Protein AF-A0A1Q3SF07-F1 (afdb_monomer)

Nearest PDB structures (foldseek):
  8q01-assembly1_S  TM=3.812E-01  e=4.546E-01  Staphylococcus phage 812

Structure (mmCIF, N/CA/C/O backbone):
data_AF-A0A1Q3SF07-F1
#
_entry.id   AF-A0A1Q3SF07-F1
#
loop_
_atom_site.group_PDB
_atom_site.id
_atom_site.type_symbol
_atom_site.label_atom_id
_atom_site.label_alt_id
_atom_site.label_comp_id
_atom_site.label_asym_id
_atom_site.label_entity_id
_atom_site.label_seq_id
_atom_site.pdbx_PDB_ins_code
_atom_site.Cartn_x
_atom_site.Cartn_y
_atom_site.Cartn_z
_atom_site.occupancy
_atom_site.B_iso_or_equiv
_atom_site.auth_seq_id
_atom_site.auth_comp_id
_atom_site.auth_asym_id
_atom_site.auth_atom_id
_atom_site.pdbx_PDB_model_num
ATOM 1 N N . MET A 1 1 ? 21.045 -22.825 25.282 1.00 39.47 1 MET A N 1
ATOM 2 C CA . MET A 1 1 ? 20.107 -23.430 24.313 1.00 39.47 1 MET A CA 1
ATOM 3 C C . MET A 1 1 ? 20.003 -22.463 23.147 1.00 39.47 1 MET A C 1
ATOM 5 O O . MET A 1 1 ? 19.499 -21.365 23.341 1.00 39.47 1 MET A O 1
ATOM 9 N N . ALA A 1 2 ? 20.606 -22.786 22.002 1.00 42.69 2 ALA A N 1
ATOM 10 C CA . ALA A 1 2 ? 20.541 -21.923 20.827 1.00 42.69 2 ALA A CA 1
ATOM 11 C C . ALA A 1 2 ? 19.142 -22.060 20.219 1.00 42.69 2 ALA A C 1
ATOM 13 O O . ALA A 1 2 ? 18.759 -23.141 19.781 1.00 42.69 2 ALA A O 1
ATOM 14 N N . ASN A 1 3 ? 18.364 -20.982 20.265 1.00 40.53 3 ASN A N 1
ATOM 15 C CA . ASN A 1 3 ? 17.048 -20.911 19.647 1.00 40.53 3 ASN A CA 1
ATOM 16 C C . ASN A 1 3 ? 17.273 -20.729 18.139 1.00 40.53 3 ASN A C 1
ATOM 18 O O . ASN A 1 3 ? 17.358 -19.610 17.635 1.00 40.53 3 ASN A O 1
ATOM 22 N N . THR A 1 4 ? 17.523 -21.833 17.433 1.00 46.66 4 THR A N 1
ATOM 23 C CA . THR A 1 4 ? 17.712 -21.828 15.983 1.00 46.66 4 THR A CA 1
ATOM 24 C C . THR A 1 4 ? 16.355 -21.550 15.350 1.00 46.66 4 THR A C 1
ATOM 26 O O . THR A 1 4 ? 15.519 -22.445 15.243 1.00 46.66 4 THR A O 1
ATOM 29 N N . ALA A 1 5 ? 16.110 -20.293 14.973 1.00 56.69 5 ALA A N 1
ATOM 30 C CA . ALA A 1 5 ? 14.951 -19.943 14.164 1.00 56.69 5 ALA A CA 1
ATOM 31 C C . ALA A 1 5 ? 14.913 -20.869 12.930 1.00 56.69 5 ALA A C 1
ATOM 33 O O . ALA A 1 5 ? 15.965 -21.096 12.319 1.00 56.69 5 ALA A O 1
ATOM 34 N N . PRO A 1 6 ? 13.754 -21.451 12.574 1.00 56.41 6 PRO A N 1
ATOM 35 C CA . PRO A 1 6 ? 13.677 -22.384 11.461 1.00 56.41 6 PRO A CA 1
ATOM 36 C C . PRO A 1 6 ? 14.135 -21.684 10.179 1.00 56.41 6 PRO A C 1
ATOM 38 O O . PRO A 1 6 ? 13.584 -20.659 9.780 1.00 56.41 6 PRO A O 1
ATOM 41 N N . PHE A 1 7 ? 15.171 -22.232 9.540 1.00 60.62 7 PHE A N 1
ATOM 42 C CA . PHE A 1 7 ? 15.702 -21.716 8.284 1.00 60.62 7 PHE A CA 1
ATOM 43 C C . PHE A 1 7 ? 14.682 -21.979 7.172 1.00 60.62 7 PHE A C 1
ATOM 45 O O . PHE A 1 7 ? 14.607 -23.069 6.604 1.00 60.62 7 PHE A O 1
ATOM 52 N N . ILE A 1 8 ? 13.844 -20.985 6.883 1.00 66.88 8 ILE A N 1
ATOM 53 C CA . ILE A 1 8 ? 12.898 -21.052 5.772 1.00 66.88 8 ILE A CA 1
ATOM 54 C C . ILE A 1 8 ? 13.701 -20.945 4.470 1.00 66.88 8 ILE A C 1
ATOM 56 O O . ILE A 1 8 ? 14.297 -19.908 4.181 1.00 66.88 8 ILE A O 1
ATOM 60 N N . SER A 1 9 ? 13.705 -22.023 3.682 1.00 76.94 9 SER A N 1
ATOM 61 C CA . SER A 1 9 ? 14.319 -22.069 2.349 1.00 76.94 9 SER A CA 1
ATOM 62 C C . SER A 1 9 ? 13.786 -20.953 1.440 1.00 76.94 9 SER A C 1
ATOM 64 O O . SER A 1 9 ? 12.590 -20.655 1.449 1.00 76.94 9 SER A O 1
ATOM 66 N N . ASP A 1 10 ? 14.638 -20.394 0.577 1.00 76.44 10 ASP A N 1
ATOM 67 C CA . ASP A 1 10 ? 14.254 -19.336 -0.370 1.00 76.44 10 ASP A CA 1
ATOM 68 C C . ASP A 1 10 ? 13.096 -19.733 -1.300 1.00 76.44 10 ASP A C 1
ATOM 70 O O . ASP A 1 10 ? 12.271 -18.893 -1.657 1.00 76.44 10 ASP A O 1
ATOM 74 N N . ARG A 1 11 ? 12.948 -21.027 -1.626 1.00 76.25 11 ARG A N 1
ATOM 75 C CA . ARG A 1 11 ? 11.789 -21.532 -2.388 1.00 76.25 11 ARG A CA 1
ATOM 76 C C . ARG A 1 11 ? 10.479 -21.400 -1.614 1.00 76.25 11 ARG A C 1
ATOM 78 O O . ARG A 1 11 ? 9.436 -21.134 -2.205 1.00 76.25 11 ARG A O 1
ATOM 85 N N . VAL A 1 12 ? 10.526 -21.602 -0.299 1.00 78.62 12 VAL A N 1
ATOM 86 C CA . VAL A 1 12 ? 9.362 -21.435 0.579 1.00 78.62 12 VAL A CA 1
ATOM 87 C C . VAL A 1 12 ? 9.037 -19.950 0.714 1.00 78.62 12 VAL A C 1
ATOM 89 O O . VAL A 1 12 ? 7.872 -19.590 0.592 1.00 78.62 12 VAL A O 1
ATOM 92 N N . LYS A 1 13 ? 10.045 -19.076 0.841 1.00 75.25 13 LYS A N 1
ATOM 93 C CA . LYS A 1 13 ? 9.844 -17.616 0.824 1.00 75.25 13 LYS A CA 1
ATOM 94 C C . LYS A 1 13 ? 9.183 -17.143 -0.472 1.00 75.25 13 LYS A C 1
ATOM 96 O O . LYS A 1 13 ? 8.250 -16.351 -0.415 1.00 75.25 13 LYS A O 1
ATOM 101 N N . LEU A 1 14 ? 9.615 -17.658 -1.626 1.00 77.88 14 LEU A N 1
ATOM 102 C CA . LEU A 1 14 ? 9.010 -17.321 -2.916 1.00 77.88 14 LEU A CA 1
ATOM 103 C C . LEU A 1 14 ? 7.534 -17.743 -2.983 1.00 77.88 14 LEU A C 1
ATOM 105 O O . LEU A 1 14 ? 6.682 -16.922 -3.305 1.00 77.88 14 LEU A O 1
ATOM 109 N N . LYS A 1 15 ? 7.215 -18.981 -2.584 1.00 79.88 15 LYS A N 1
ATOM 110 C CA . LYS A 1 15 ? 5.820 -19.449 -2.513 1.00 79.88 15 LYS A CA 1
ATOM 111 C C . LYS A 1 15 ? 4.975 -18.628 -1.538 1.00 79.88 15 LYS A C 1
ATOM 113 O O . LYS A 1 15 ? 3.815 -18.353 -1.823 1.00 79.88 15 LYS A O 1
ATOM 118 N N . LEU A 1 16 ? 5.537 -18.226 -0.398 1.00 78.38 16 LEU A N 1
ATOM 119 C CA . LEU A 1 16 ? 4.839 -17.379 0.572 1.00 78.38 16 LEU A CA 1
ATOM 120 C C . LEU A 1 16 ? 4.502 -16.003 -0.014 1.00 78.38 16 LEU A C 1
ATOM 122 O O . LEU A 1 16 ? 3.397 -15.521 0.216 1.00 78.38 16 LEU A O 1
ATOM 126 N N . ARG A 1 17 ? 5.401 -15.410 -0.811 1.00 79.69 17 ARG A N 1
ATOM 127 C CA . ARG A 1 17 ? 5.144 -14.149 -1.530 1.00 79.69 17 ARG A CA 1
ATOM 128 C C . ARG A 1 17 ? 3.999 -14.298 -2.529 1.00 79.69 17 ARG A C 1
ATOM 130 O O . ARG A 1 17 ? 3.040 -13.538 -2.467 1.00 79.69 17 ARG A O 1
ATOM 137 N N . GLU A 1 18 ? 4.047 -15.325 -3.379 1.00 80.19 18 GLU A N 1
ATOM 138 C CA . GLU A 1 18 ? 2.985 -15.601 -4.360 1.00 80.19 18 GLU A CA 1
ATOM 139 C C . GLU A 1 18 ? 1.622 -15.811 -3.693 1.00 80.19 18 GLU A C 1
ATOM 141 O O . GLU A 1 18 ? 0.599 -15.316 -4.166 1.00 80.19 18 GLU A O 1
ATOM 146 N N . VAL A 1 19 ? 1.593 -16.548 -2.579 1.00 80.31 19 VAL A N 1
ATOM 147 C CA . VAL A 1 19 ? 0.366 -16.775 -1.810 1.00 80.31 19 VAL A CA 1
ATOM 148 C C . VAL A 1 19 ? -0.120 -15.476 -1.169 1.00 80.31 19 VAL A C 1
ATOM 150 O O . VAL A 1 19 ? -1.314 -15.198 -1.237 1.00 80.31 19 VAL A O 1
ATOM 153 N N . ALA A 1 20 ? 0.767 -14.664 -0.588 1.00 75.81 20 ALA A N 1
ATOM 154 C CA . ALA A 1 20 ? 0.404 -13.385 0.020 1.00 75.81 20 ALA A CA 1
ATOM 155 C C . ALA A 1 20 ? -0.206 -12.413 -1.002 1.00 75.81 20 ALA A C 1
ATOM 157 O O . ALA A 1 20 ? -1.240 -11.804 -0.723 1.00 75.81 20 ALA A O 1
ATOM 158 N N . GLU A 1 21 ? 0.368 -12.324 -2.203 1.00 79.62 21 GLU A N 1
ATOM 159 C CA . GLU A 1 21 ? -0.149 -11.472 -3.279 1.00 79.62 21 GLU A CA 1
ATOM 160 C C . GLU A 1 21 ? -1.547 -11.884 -3.762 1.00 79.62 21 GLU A C 1
ATOM 162 O O . GLU A 1 21 ? -2.320 -11.029 -4.190 1.00 79.62 21 GLU A O 1
ATOM 167 N N . ARG A 1 22 ? -1.936 -13.162 -3.643 1.00 80.62 22 ARG A N 1
ATOM 168 C CA . ARG A 1 22 ? -3.307 -13.604 -3.974 1.00 80.62 22 ARG A CA 1
ATOM 169 C C . ARG A 1 22 ? 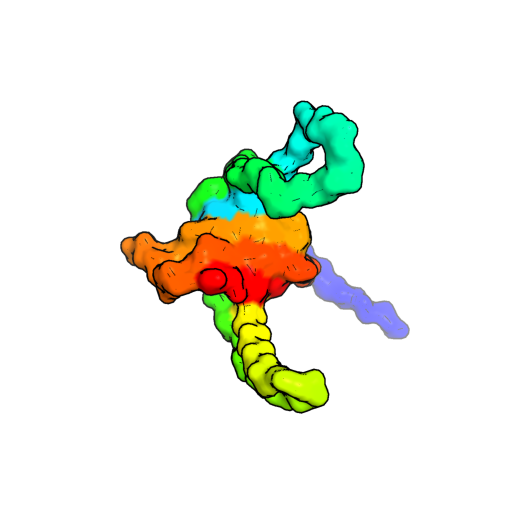-4.374 -13.018 -3.049 1.00 80.62 22 ARG A C 1
ATOM 171 O O . ARG A 1 22 ? -5.538 -12.974 -3.435 1.00 80.62 22 ARG A O 1
ATOM 178 N N . PHE A 1 23 ? -3.997 -12.576 -1.851 1.00 81.62 23 PHE A N 1
ATOM 179 C CA . PHE A 1 23 ? -4.906 -11.922 -0.906 1.00 81.62 23 PHE A CA 1
ATOM 180 C C . PHE A 1 23 ? -4.911 -10.389 -1.036 1.00 81.62 2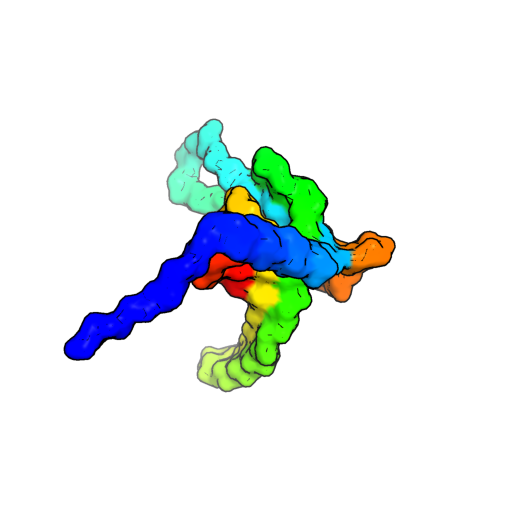3 PHE A C 1
ATOM 182 O O . PHE A 1 23 ? -5.661 -9.728 -0.319 1.00 81.62 23 PHE A O 1
ATOM 189 N N . MET A 1 24 ? -4.095 -9.818 -1.929 1.00 86.19 24 MET A N 1
ATOM 190 C CA . MET A 1 24 ? -4.072 -8.385 -2.233 1.00 86.19 24 MET A CA 1
ATOM 191 C C . MET A 1 24 ? -5.105 -8.082 -3.313 1.00 86.19 24 MET A C 1
ATOM 193 O O . MET A 1 24 ? -4.832 -8.153 -4.510 1.00 86.19 24 MET A O 1
ATOM 197 N N . THR A 1 25 ? -6.330 -7.814 -2.871 1.00 87.06 25 THR A N 1
ATOM 198 C CA . THR A 1 25 ? -7.479 -7.590 -3.754 1.00 87.06 25 THR A CA 1
ATOM 199 C C . THR A 1 25 ? -7.655 -6.134 -4.165 1.00 87.06 25 THR A C 1
ATOM 201 O O . THR A 1 25 ? -8.484 -5.866 -5.021 1.00 87.06 25 THR A O 1
ATOM 204 N N . SER A 1 26 ? -6.917 -5.207 -3.559 1.00 89.56 26 SER A N 1
ATOM 205 C CA . SER A 1 26 ? -7.009 -3.769 -3.812 1.00 89.56 26 SER A CA 1
ATOM 206 C C . SER A 1 26 ? -5.830 -3.284 -4.654 1.00 89.56 26 SER A C 1
ATOM 208 O O . SER A 1 26 ? -4.847 -4.003 -4.841 1.00 89.56 26 SER A O 1
ATOM 210 N N . THR A 1 27 ? -5.903 -2.049 -5.141 1.00 91.50 27 THR A N 1
ATOM 211 C CA . THR A 1 27 ? -4.778 -1.354 -5.783 1.00 91.50 27 THR A CA 1
ATOM 212 C C . THR A 1 27 ? -4.595 0.038 -5.199 1.00 91.50 27 THR A C 1
ATOM 214 O O . THR A 1 27 ? -5.582 0.669 -4.834 1.00 91.50 27 THR A O 1
ATOM 217 N N . CYS A 1 28 ? -3.368 0.547 -5.148 1.00 90.31 28 CYS A N 1
ATOM 218 C CA . CYS A 1 28 ? -3.064 1.914 -4.731 1.00 90.31 28 CYS A CA 1
ATOM 219 C C . CYS A 1 28 ? -1.926 2.523 -5.556 1.00 90.31 28 CYS A C 1
ATOM 221 O O . CYS A 1 28 ? -1.055 1.809 -6.052 1.00 90.31 28 CYS A O 1
ATOM 223 N N . ASP A 1 29 ? -1.901 3.851 -5.627 1.00 91.31 29 ASP A N 1
ATOM 224 C CA . ASP A 1 29 ? -0.806 4.613 -6.216 1.00 91.31 29 ASP A CA 1
ATOM 225 C C . ASP A 1 29 ? 0.151 5.110 -5.125 1.00 91.31 29 ASP A C 1
ATOM 227 O O . ASP A 1 29 ? -0.264 5.806 -4.199 1.00 91.31 29 ASP A O 1
ATOM 231 N N . ILE A 1 30 ? 1.441 4.814 -5.244 1.00 91.50 30 ILE A N 1
ATOM 232 C CA . ILE A 1 30 ? 2.491 5.292 -4.340 1.00 91.50 30 ILE A CA 1
ATOM 233 C C . ILE A 1 30 ? 3.073 6.583 -4.910 1.00 91.50 30 ILE A C 1
ATOM 235 O O . ILE A 1 30 ? 3.642 6.598 -6.006 1.00 91.50 30 ILE A O 1
ATOM 239 N N . LYS A 1 31 ? 2.954 7.678 -4.158 1.00 90.44 31 LYS A N 1
ATOM 240 C CA . LYS A 1 31 ? 3.556 8.967 -4.505 1.00 90.44 31 LYS A CA 1
ATOM 241 C C . LYS A 1 31 ? 4.625 9.356 -3.501 1.00 90.44 31 LYS A C 1
ATOM 243 O O . LYS A 1 31 ? 4.419 9.269 -2.294 1.00 90.44 31 LYS A O 1
ATOM 248 N N . ARG A 1 32 ? 5.739 9.858 -4.023 1.00 88.31 32 ARG A N 1
ATOM 249 C CA . ARG A 1 32 ? 6.863 10.401 -3.263 1.00 88.31 32 ARG A CA 1
ATOM 250 C C . ARG A 1 32 ? 6.952 11.893 -3.521 1.00 88.31 32 ARG A C 1
ATOM 252 O O . ARG A 1 32 ? 6.748 12.348 -4.650 1.00 88.31 32 ARG A O 1
ATOM 259 N N . GLN A 1 33 ? 7.254 12.660 -2.482 1.00 82.31 33 GLN A N 1
ATOM 260 C CA . GLN A 1 33 ? 7.539 14.077 -2.647 1.00 82.31 33 GLN A CA 1
ATOM 261 C C . GLN A 1 33 ? 8.813 14.218 -3.487 1.00 82.31 33 GLN A C 1
ATOM 263 O O . GLN A 1 33 ? 9.875 13.720 -3.104 1.00 82.31 33 GLN A O 1
ATOM 268 N N . ALA A 1 34 ? 8.711 14.876 -4.642 1.00 69.38 34 ALA A N 1
ATOM 269 C CA . ALA A 1 34 ? 9.881 15.203 -5.436 1.00 69.38 34 ALA A CA 1
ATOM 270 C C . ALA A 1 34 ? 10.776 16.140 -4.618 1.00 69.38 34 ALA A C 1
ATOM 272 O O . ALA A 1 34 ? 10.296 17.108 -4.019 1.00 69.38 34 ALA A O 1
ATOM 273 N N . ALA A 1 35 ? 12.080 15.864 -4.591 1.00 61.44 35 ALA A N 1
ATOM 274 C CA . ALA A 1 35 ? 13.038 16.813 -4.051 1.00 61.44 35 ALA A CA 1
ATOM 275 C C . ALA A 1 35 ? 12.969 18.070 -4.924 1.00 61.44 35 ALA A C 1
ATOM 277 O O . ALA A 1 35 ? 13.401 18.051 -6.076 1.00 61.44 35 ALA A O 1
ATOM 278 N N . THR A 1 36 ? 12.384 19.150 -4.408 1.00 55.44 36 THR A N 1
ATOM 279 C CA . THR A 1 36 ? 12.361 20.438 -5.100 1.00 55.44 36 THR A CA 1
ATOM 280 C C . THR A 1 36 ? 13.799 20.911 -5.263 1.00 55.44 36 THR A C 1
ATOM 282 O O . THR A 1 36 ? 14.398 21.452 -4.337 1.00 55.44 36 THR A O 1
ATOM 285 N N . THR A 1 37 ? 14.370 20.688 -6.445 1.00 48.88 37 THR A N 1
ATOM 286 C CA . THR A 1 37 ? 15.630 21.294 -6.882 1.00 48.88 37 THR A CA 1
ATOM 287 C C . THR A 1 37 ? 15.309 22.731 -7.277 1.00 48.88 37 THR A C 1
ATOM 289 O O . THR A 1 37 ? 15.176 23.081 -8.442 1.00 48.88 37 THR A O 1
ATOM 292 N N . GLY A 1 38 ? 15.036 23.554 -6.274 1.00 46.75 38 GLY A N 1
ATOM 293 C CA . GLY A 1 38 ? 14.585 24.919 -6.471 1.00 46.75 38 GLY A CA 1
ATOM 294 C C . GLY A 1 38 ? 14.641 25.648 -5.151 1.00 46.75 38 GLY A C 1
ATOM 295 O O . GLY A 1 38 ? 13.701 25.587 -4.363 1.00 46.75 38 GLY A O 1
ATOM 296 N N . SER A 1 39 ? 15.766 26.312 -4.908 1.00 41.41 39 SER A N 1
ATOM 297 C CA . SER A 1 39 ? 15.903 27.313 -3.861 1.00 41.41 39 SER A CA 1
ATOM 298 C C . SER A 1 39 ? 14.907 28.440 -4.139 1.00 41.41 39 SER A C 1
ATOM 300 O O . SER A 1 39 ? 15.229 29.403 -4.832 1.00 41.41 39 SER A O 1
ATOM 302 N N . SER A 1 40 ? 13.684 28.343 -3.618 1.00 46.16 40 SER A N 1
ATOM 303 C CA . SER A 1 40 ? 12.901 29.550 -3.370 1.00 46.16 40 SER A CA 1
ATOM 304 C C . SER A 1 40 ? 13.708 30.371 -2.369 1.00 46.16 40 SER A C 1
ATOM 306 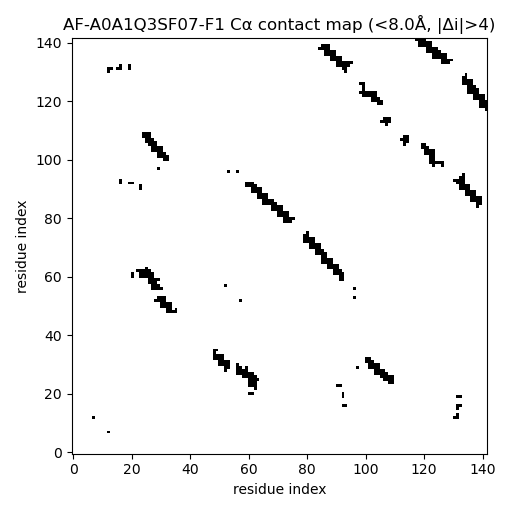O O . SER A 1 40 ? 14.035 29.882 -1.293 1.00 46.16 40 SER A O 1
ATOM 308 N N . GLY A 1 41 ? 14.102 31.581 -2.774 1.00 48.81 41 GLY A N 1
ATOM 309 C CA . GLY A 1 41 ? 15.070 32.470 -2.113 1.00 48.81 41 GLY A CA 1
ATOM 310 C C . GLY A 1 41 ? 14.708 32.975 -0.712 1.00 48.81 41 GLY A C 1
ATOM 311 O O . GLY A 1 41 ? 15.236 33.989 -0.277 1.00 48.81 41 GLY A O 1
ATOM 312 N N . TYR A 1 42 ? 13.839 32.275 0.005 1.00 50.41 42 TYR A N 1
ATOM 313 C CA . TYR A 1 42 ? 13.553 32.470 1.414 1.00 50.41 42 TYR A CA 1
ATOM 314 C C . TYR A 1 42 ? 13.411 31.074 2.014 1.00 50.41 42 TYR A C 1
ATOM 316 O O . TYR A 1 42 ? 12.609 30.297 1.508 1.00 50.41 42 TYR A O 1
ATOM 324 N N . ASN A 1 43 ? 14.195 30.755 3.052 1.00 46.84 43 ASN A N 1
ATOM 325 C CA . ASN A 1 43 ? 14.213 29.491 3.812 1.00 46.84 43 ASN A CA 1
ATOM 326 C C . ASN A 1 43 ? 12.858 29.165 4.484 1.00 46.84 43 ASN A C 1
ATOM 328 O O . ASN A 1 43 ? 12.779 28.960 5.694 1.00 46.84 43 ASN A O 1
ATOM 332 N N . GLN A 1 44 ? 11.768 29.144 3.728 1.00 43.16 44 GLN A N 1
ATOM 333 C CA . GLN A 1 44 ? 10.488 28.638 4.170 1.00 43.16 44 GLN A CA 1
ATOM 334 C C . GLN A 1 44 ? 10.382 27.188 3.702 1.00 43.16 44 GLN A C 1
ATOM 336 O O . GLN A 1 44 ? 10.572 26.917 2.513 1.00 43.16 44 GLN A O 1
ATOM 341 N N . PRO A 1 45 ? 10.111 26.236 4.612 1.00 43.44 45 PRO A N 1
ATOM 342 C CA . PRO A 1 45 ? 9.837 24.868 4.215 1.00 43.44 45 PRO A CA 1
ATOM 343 C C . PRO A 1 45 ? 8.615 24.898 3.300 1.00 43.44 45 PRO A C 1
ATOM 345 O O . PRO A 1 45 ? 7.515 25.250 3.723 1.00 43.44 45 PRO A O 1
ATOM 348 N N . ASN A 1 46 ? 8.828 24.589 2.025 1.00 44.12 46 ASN A N 1
ATOM 349 C CA . ASN A 1 46 ? 7.777 24.581 1.027 1.00 44.12 46 ASN A CA 1
ATOM 350 C C . ASN A 1 46 ? 6.793 23.455 1.392 1.00 44.12 46 ASN A C 1
ATOM 352 O O . ASN A 1 46 ? 7.058 22.281 1.140 1.00 44.12 46 ASN A O 1
ATOM 356 N N . GLN A 1 47 ? 5.687 23.802 2.059 1.00 46.44 47 GLN A N 1
ATOM 357 C CA . GLN A 1 47 ? 4.672 22.839 2.506 1.00 46.44 47 GLN A CA 1
ATOM 358 C C . GLN A 1 47 ? 3.901 22.207 1.331 1.00 46.44 47 GLN A C 1
ATOM 360 O O . GLN A 1 47 ? 3.178 21.234 1.523 1.00 46.44 47 GLN A O 1
ATOM 365 N N . SER A 1 48 ? 4.089 22.708 0.104 1.00 51.44 48 SER A N 1
ATOM 366 C CA . SER A 1 48 ? 3.571 22.122 -1.137 1.00 51.44 48 SER A CA 1
ATOM 367 C C . SER A 1 48 ? 4.706 21.568 -1.995 1.00 51.44 48 SER A C 1
ATOM 369 O O . SER A 1 48 ? 5.073 22.130 -3.025 1.00 51.44 48 SER A O 1
ATOM 371 N N . GLY A 1 49 ? 5.288 20.446 -1.573 1.00 61.56 49 GLY A N 1
ATOM 372 C CA . GLY A 1 49 ? 6.108 19.653 -2.485 1.00 61.56 49 GLY A CA 1
ATOM 373 C C . GLY A 1 49 ? 5.250 19.032 -3.583 1.00 61.56 49 GLY A C 1
ATOM 374 O O . GLY A 1 49 ? 4.144 18.560 -3.320 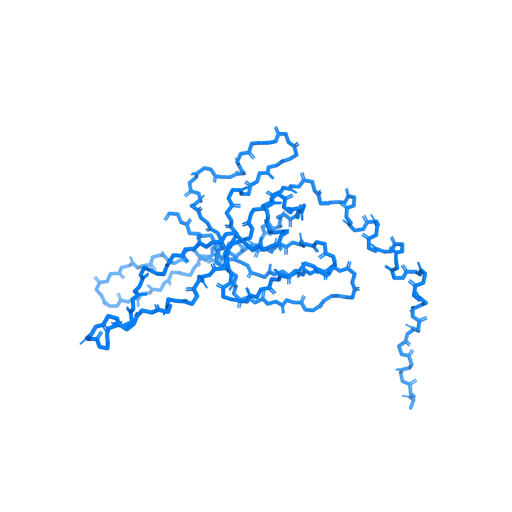1.00 61.56 49 GLY A O 1
ATOM 375 N N . VAL A 1 50 ? 5.759 19.007 -4.814 1.00 74.00 50 VAL A N 1
ATOM 376 C CA . VAL A 1 50 ? 5.124 18.271 -5.913 1.00 74.00 50 VAL A CA 1
ATOM 377 C C . VAL A 1 50 ? 5.185 16.776 -5.586 1.00 74.00 50 VAL A C 1
ATOM 379 O O . VAL A 1 50 ? 6.267 16.222 -5.397 1.00 74.00 50 VAL A O 1
ATOM 382 N N . TRP A 1 51 ? 4.025 16.124 -5.502 1.00 80.31 51 TRP A N 1
ATOM 383 C CA . TRP A 1 51 ? 3.917 14.682 -5.267 1.00 80.31 51 TRP A CA 1
ATOM 384 C C . TRP A 1 51 ? 3.890 13.943 -6.597 1.00 80.31 51 TRP A C 1
ATOM 386 O O . TRP A 1 51 ? 2.935 14.065 -7.366 1.00 80.31 51 TRP A O 1
ATOM 396 N N . THR A 1 52 ? 4.925 13.154 -6.859 1.00 82.56 52 THR A N 1
ATOM 397 C CA . THR A 1 52 ? 5.066 12.385 -8.098 1.00 82.56 52 THR A CA 1
ATOM 398 C C . THR A 1 52 ? 4.920 10.899 -7.821 1.00 82.56 52 THR A C 1
ATOM 400 O O . THR A 1 52 ? 5.425 10.407 -6.811 1.00 82.56 52 THR A O 1
ATOM 403 N N . THR A 1 53 ? 4.256 10.171 -8.716 1.00 81.38 53 THR A N 1
ATOM 404 C CA . THR A 1 53 ? 4.177 8.708 -8.638 1.00 81.38 53 THR A CA 1
ATOM 405 C C . THR A 1 53 ? 5.575 8.105 -8.742 1.00 81.38 53 THR A C 1
ATOM 407 O O . THR A 1 53 ? 6.347 8.494 -9.621 1.00 81.38 53 THR A O 1
ATOM 410 N N . THR A 1 54 ? 5.923 7.186 -7.839 1.00 79.62 54 THR A N 1
ATOM 411 C CA . THR A 1 54 ? 7.224 6.508 -7.893 1.00 79.62 54 THR A CA 1
ATOM 412 C C . THR A 1 54 ? 7.318 5.621 -9.141 1.00 79.62 54 THR A C 1
ATOM 414 O O . THR A 1 54 ? 6.290 5.188 -9.675 1.00 79.62 54 THR A O 1
ATOM 417 N N . PRO A 1 55 ? 8.529 5.321 -9.644 1.00 72.69 55 PRO A N 1
ATOM 418 C CA . PRO A 1 55 ? 8.698 4.296 -10.668 1.00 72.69 55 PRO A CA 1
ATOM 419 C C . PRO A 1 55 ? 8.105 2.973 -10.164 1.00 72.69 55 PRO A C 1
ATOM 421 O O . PRO A 1 55 ? 8.497 2.489 -9.106 1.00 72.69 55 PRO A O 1
ATOM 424 N N . ASN A 1 56 ? 7.143 2.409 -10.900 1.00 78.62 56 ASN A N 1
ATOM 425 C CA . ASN A 1 56 ? 6.337 1.238 -10.503 1.00 78.62 56 ASN A CA 1
ATOM 426 C C . ASN A 1 56 ? 5.364 1.464 -9.330 1.00 78.62 56 ASN A C 1
ATOM 428 O O . ASN A 1 56 ? 4.818 0.504 -8.800 1.00 78.62 56 ASN A O 1
ATOM 432 N N . GLY A 1 57 ? 5.128 2.716 -8.936 1.00 77.00 57 GLY A N 1
ATOM 433 C CA . GLY A 1 57 ? 4.187 3.078 -7.879 1.00 77.00 57 GLY A CA 1
ATOM 434 C C . GLY A 1 57 ? 2.734 3.162 -8.330 1.00 77.00 57 GLY A C 1
ATOM 435 O O . GLY A 1 57 ? 1.862 3.239 -7.478 1.00 77.00 57 GLY A O 1
ATOM 436 N N . ALA A 1 58 ? 2.446 3.167 -9.633 1.00 86.38 58 ALA A N 1
ATOM 437 C CA . ALA A 1 58 ? 1.077 3.248 -10.144 1.00 86.38 58 ALA A CA 1
ATOM 438 C C . ALA A 1 58 ? 0.384 1.878 -10.109 1.00 86.38 58 ALA A C 1
ATOM 440 O O . ALA A 1 58 ? 0.936 0.899 -10.612 1.00 86.38 58 ALA A O 1
ATOM 441 N N . GLY A 1 59 ? -0.837 1.818 -9.570 1.00 85.50 59 GLY A N 1
ATOM 442 C CA . GLY A 1 59 ? -1.664 0.609 -9.580 1.00 85.50 59 GLY A CA 1
ATOM 443 C C . GLY A 1 59 ? -1.046 -0.583 -8.843 1.00 85.50 59 GLY A C 1
ATOM 444 O O . GLY A 1 59 ? -1.265 -1.732 -9.231 1.00 85.50 59 GLY A O 1
ATOM 445 N N . VAL A 1 60 ? -0.262 -0.330 -7.793 1.00 90.38 60 VAL A N 1
ATOM 446 C CA . 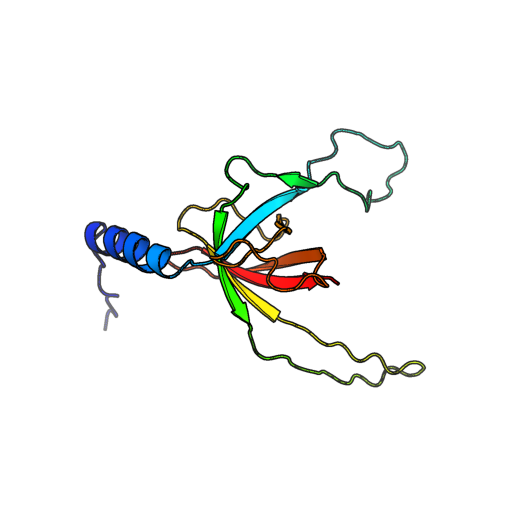VAL A 1 60 ? 0.367 -1.381 -6.988 1.00 90.38 60 VAL A CA 1
ATOM 447 C C . VAL A 1 60 ? -0.723 -2.167 -6.277 1.00 90.38 60 VAL A C 1
ATOM 449 O O . VAL A 1 60 ? -1.566 -1.583 -5.598 1.00 90.38 60 VAL A O 1
ATOM 452 N N . LYS A 1 61 ? -0.713 -3.496 -6.416 1.00 90.56 61 LYS A N 1
ATOM 453 C CA . LYS A 1 61 ? -1.625 -4.361 -5.659 1.00 90.56 61 LYS A CA 1
ATOM 454 C C . LYS A 1 61 ? -1.405 -4.147 -4.171 1.00 90.56 61 LYS A C 1
ATOM 456 O O . LYS A 1 61 ? -0.270 -4.051 -3.726 1.00 90.56 61 LYS A O 1
ATOM 461 N N . CYS A 1 62 ? -2.466 -4.099 -3.392 1.00 89.94 62 CYS A N 1
ATOM 462 C CA . CYS A 1 62 ? -2.367 -3.928 -1.958 1.00 89.94 62 CYS A CA 1
ATOM 463 C C . CYS A 1 62 ? -3.531 -4.606 -1.238 1.00 89.94 62 CYS A C 1
ATOM 465 O O . CYS A 1 62 ? -4.510 -5.053 -1.842 1.00 89.94 62 CYS A O 1
ATOM 467 N N . ARG A 1 63 ? -3.416 -4.706 0.081 1.00 89.19 63 ARG A N 1
ATOM 468 C CA . ARG A 1 63 ? -4.515 -5.096 0.959 1.00 89.19 63 ARG A CA 1
ATOM 469 C C . ARG A 1 63 ? -4.631 -4.081 2.080 1.00 89.19 63 ARG A C 1
ATOM 471 O O . ARG A 1 63 ? -3.729 -3.980 2.907 1.00 89.19 63 ARG A O 1
ATOM 478 N N . LEU A 1 64 ? -5.750 -3.368 2.122 1.00 86.44 64 LEU A N 1
ATOM 479 C CA . LEU A 1 64 ? -6.084 -2.483 3.231 1.00 86.44 64 LEU A CA 1
ATOM 480 C C . LEU A 1 64 ? -6.711 -3.306 4.365 1.00 86.44 64 LEU A C 1
ATOM 482 O O . LEU A 1 64 ? -7.657 -4.065 4.158 1.00 86.44 64 LEU A O 1
ATOM 486 N N . LYS A 1 65 ? -6.175 -3.155 5.571 1.00 84.12 65 LYS A N 1
ATOM 487 C CA . LYS A 1 65 ? -6.708 -3.693 6.820 1.00 84.12 65 LYS A CA 1
ATOM 488 C C . LYS A 1 65 ? -6.980 -2.520 7.747 1.00 84.12 65 LYS A C 1
ATOM 490 O O . LYS A 1 65 ? -6.054 -1.833 8.167 1.00 84.12 65 LYS A O 1
ATOM 495 N N . GLN A 1 66 ? -8.241 -2.284 8.074 1.00 72.81 66 GLN A N 1
ATOM 496 C CA . GLN A 1 66 ? -8.588 -1.290 9.081 1.00 72.81 66 GLN A CA 1
ATOM 497 C C . GLN A 1 66 ? -8.115 -1.786 10.451 1.00 72.81 66 GLN A C 1
ATOM 499 O O . GLN A 1 66 ? -8.462 -2.898 10.854 1.00 72.81 66 GLN A O 1
ATOM 504 N N . GLN A 1 67 ? -7.288 -0.998 11.140 1.00 65.69 67 GLN A N 1
ATOM 505 C CA . GLN A 1 67 ? -7.009 -1.238 12.552 1.00 65.69 67 GLN A CA 1
ATOM 506 C C . GLN A 1 67 ? -7.996 -0.429 13.391 1.00 65.69 67 GLN A C 1
ATOM 508 O O . GLN A 1 67 ? -8.583 0.543 12.919 1.00 65.69 67 GLN A O 1
ATOM 513 N N . SER A 1 68 ? -8.238 -0.896 14.611 1.00 54.12 68 SER A N 1
ATOM 514 C CA . SER A 1 68 ? -9.241 -0.359 15.526 1.00 54.12 68 SER A CA 1
ATOM 515 C C . SER A 1 68 ? -9.187 1.169 15.617 1.00 54.12 68 SER A C 1
ATOM 517 O O . SER A 1 68 ? -8.120 1.748 15.814 1.00 54.12 68 SER A O 1
ATOM 519 N N . VAL A 1 69 ? -10.351 1.808 15.505 1.00 52.25 69 VAL A N 1
ATOM 520 C CA . VAL A 1 69 ? -10.516 3.249 15.710 1.00 52.25 69 VAL A CA 1
ATOM 521 C C . VAL A 1 69 ? -10.390 3.530 17.204 1.00 52.25 69 VAL A C 1
ATOM 523 O O . VAL A 1 69 ? -11.276 3.167 17.978 1.00 52.25 69 VAL A O 1
ATOM 526 N N . THR A 1 70 ? -9.296 4.159 17.626 1.00 46.84 70 THR A N 1
ATOM 527 C CA . THR A 1 70 ? -9.157 4.632 19.009 1.00 46.84 70 THR A CA 1
ATOM 528 C C . THR A 1 70 ? -9.595 6.088 19.057 1.00 46.84 70 THR A C 1
ATOM 530 O O . THR A 1 70 ? -8.873 6.981 18.618 1.00 46.84 70 THR A O 1
ATOM 533 N N . VAL A 1 71 ? -10.794 6.337 19.581 1.00 52.56 71 VAL A N 1
ATOM 534 C CA . VAL A 1 71 ? -11.270 7.698 19.850 1.00 52.56 71 VAL A CA 1
ATOM 535 C C . VAL A 1 71 ? -10.627 8.158 21.151 1.00 52.56 71 VAL A C 1
ATOM 537 O O . VAL A 1 71 ? -10.962 7.648 22.219 1.00 52.56 71 VAL A O 1
ATOM 540 N N . THR A 1 72 ? -9.687 9.100 21.068 1.00 49.31 72 THR A N 1
ATOM 541 C CA . THR A 1 72 ? -9.114 9.726 22.266 1.00 49.31 72 THR A CA 1
ATOM 542 C C . THR A 1 72 ? -9.757 11.092 22.445 1.00 49.31 72 THR A C 1
ATOM 544 O O . THR A 1 72 ? -9.474 12.029 21.697 1.00 49.31 72 THR A O 1
ATOM 547 N N . THR A 1 73 ? -10.649 11.211 23.427 1.00 47.97 73 THR A N 1
ATOM 548 C CA . THR A 1 73 ? -11.216 12.498 23.836 1.00 47.97 73 THR A CA 1
ATOM 549 C C . THR A 1 73 ? -10.209 13.180 24.756 1.00 47.97 73 THR A C 1
ATOM 551 O O . THR A 1 73 ? -10.054 12.800 25.914 1.00 47.97 73 THR A O 1
ATOM 554 N N . GLY A 1 74 ? -9.454 14.138 24.219 1.00 47.72 74 GLY A N 1
ATOM 555 C CA . GLY A 1 74 ? -8.532 14.959 24.999 1.00 47.72 74 GLY A CA 1
ATOM 556 C C . GLY A 1 74 ? -9.190 16.277 25.390 1.00 47.72 74 GLY A C 1
ATOM 557 O O . GLY A 1 74 ? -9.567 17.061 24.519 1.00 47.72 74 GLY A O 1
ATOM 558 N N . GLU A 1 75 ? -9.298 16.547 26.689 1.00 39.12 75 GLU A N 1
ATOM 559 C CA . GLU A 1 75 ? -9.710 17.851 27.205 1.00 39.12 75 GLU A CA 1
ATOM 560 C C . GLU A 1 75 ? -8.511 18.814 27.122 1.00 39.12 75 GLU A C 1
ATOM 562 O O . GLU A 1 75 ? -7.661 18.866 28.011 1.00 39.12 75 GLU A O 1
ATOM 567 N N . GLN A 1 76 ? -8.383 19.558 26.018 1.00 43.62 76 GLN A N 1
ATOM 568 C CA . GLN A 1 76 ? -7.557 20.764 26.020 1.00 43.62 76 GLN A CA 1
ATOM 569 C C . GLN A 1 76 ? -8.422 21.938 26.459 1.00 43.62 76 GLN A C 1
ATOM 571 O O . GLN A 1 76 ? -9.423 22.268 25.819 1.00 43.62 76 GLN A O 1
ATOM 576 N N . ILE A 1 77 ? -7.981 22.584 27.540 1.00 52.81 77 ILE A N 1
ATOM 577 C CA . ILE A 1 77 ? -8.455 23.880 28.017 1.00 52.81 77 ILE A CA 1
ATOM 578 C C . ILE A 1 77 ? -8.676 24.761 26.776 1.00 52.81 77 ILE A C 1
ATOM 580 O O 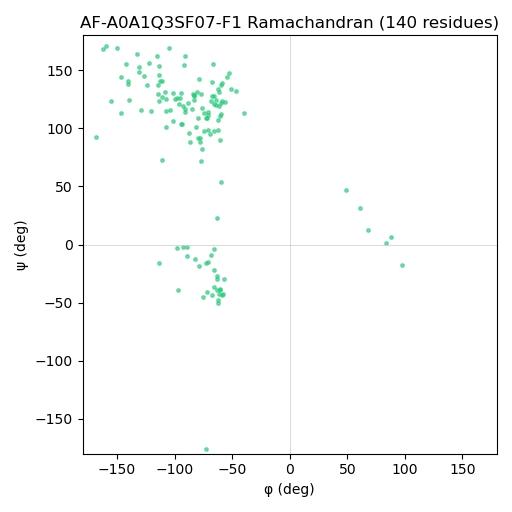. ILE A 1 77 ? -7.731 25.088 26.057 1.00 52.81 77 ILE A O 1
ATOM 584 N N . THR A 1 78 ? -9.938 25.105 26.515 1.00 50.66 78 THR A N 1
ATOM 585 C CA . THR A 1 78 ? -10.493 25.954 25.439 1.00 50.66 78 THR A CA 1
ATOM 586 C C . THR A 1 78 ? -11.079 25.325 24.158 1.00 50.66 78 THR A C 1
ATOM 588 O O . THR A 1 78 ? -11.860 26.038 23.533 1.00 50.66 78 THR A O 1
ATOM 591 N N . LYS A 1 79 ? -10.845 24.061 23.754 1.00 46.97 79 LYS A N 1
ATOM 592 C CA . LYS A 1 79 ? -11.616 23.412 22.652 1.00 46.97 79 LYS A CA 1
ATOM 593 C C . LYS A 1 79 ? -11.602 21.884 22.779 1.00 46.97 79 LYS A C 1
ATOM 595 O O . LYS A 1 79 ? -10.531 21.285 22.737 1.00 46.97 79 LYS A O 1
ATOM 600 N N . GLU A 1 80 ? -12.775 21.251 22.843 1.00 44.06 80 GLU A N 1
ATOM 601 C CA . GLU A 1 80 ? -12.888 19.798 22.664 1.00 44.06 80 GLU A CA 1
ATOM 602 C C . GLU A 1 80 ? -12.371 19.429 21.268 1.00 44.06 80 GLU A C 1
ATOM 604 O O . GLU A 1 80 ? -12.974 19.770 20.248 1.00 44.06 80 GLU A O 1
ATOM 609 N N . LYS A 1 81 ? -11.219 18.757 21.208 1.00 42.75 81 LYS A N 1
ATOM 610 C CA . LYS A 1 81 ? -10.695 18.181 19.972 1.00 42.75 81 LYS A CA 1
ATOM 611 C C . LYS A 1 81 ? -10.860 16.672 20.060 1.00 42.75 81 LYS A C 1
ATOM 613 O O . LYS A 1 81 ? -10.067 15.988 20.700 1.00 42.75 81 LYS A O 1
ATOM 618 N N . THR A 1 82 ? -11.887 16.153 19.396 1.00 44.25 82 THR A N 1
ATOM 619 C CA . THR A 1 82 ? -11.991 14.711 19.155 1.00 44.25 82 THR A CA 1
ATOM 620 C C . THR A 1 82 ? -10.940 14.345 18.112 1.00 44.25 82 THR A C 1
ATOM 622 O O . THR A 1 82 ? -11.057 14.742 16.953 1.00 44.25 82 THR A O 1
ATO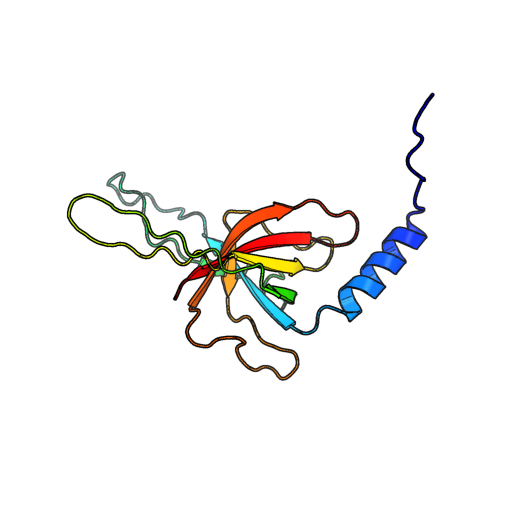M 625 N N . ILE A 1 83 ? -9.886 13.637 18.518 1.00 48.91 83 ILE A N 1
ATOM 626 C CA . ILE A 1 83 ? -8.909 13.073 17.583 1.00 48.91 83 ILE A CA 1
ATOM 627 C C . ILE A 1 83 ? -9.359 11.642 17.298 1.00 48.91 83 ILE A C 1
ATOM 629 O O . ILE A 1 83 ? -9.229 10.753 18.141 1.00 48.91 83 ILE A O 1
ATOM 633 N N . VAL A 1 84 ? -9.943 11.440 16.119 1.00 50.31 84 VAL A N 1
ATOM 634 C CA . VAL A 1 84 ? -10.217 10.104 15.589 1.00 50.31 84 VAL A CA 1
ATOM 635 C C . VAL A 1 84 ? -8.963 9.662 14.842 1.00 50.31 84 VAL A C 1
ATOM 637 O O . VAL A 1 84 ? -8.754 10.045 13.694 1.00 50.31 84 VAL A O 1
ATOM 640 N N . GLU A 1 85 ? -8.093 8.892 15.497 1.00 54.41 85 GLU A N 1
ATOM 641 C CA . GLU A 1 85 ? -6.958 8.277 14.805 1.00 54.41 85 GLU A CA 1
ATOM 642 C C . GLU A 1 85 ? -7.442 7.025 14.065 1.00 54.41 85 GLU A C 1
ATOM 644 O O . GLU A 1 85 ? -7.474 5.920 14.614 1.00 54.41 85 GLU A O 1
ATOM 649 N N . ASN A 1 86 ? -7.829 7.190 12.799 1.00 61.12 86 ASN A N 1
ATOM 650 C CA . ASN A 1 86 ? -8.089 6.060 11.911 1.00 61.12 86 ASN A CA 1
ATOM 651 C C . ASN A 1 86 ? -6.752 5.491 11.423 1.00 61.12 86 ASN A C 1
ATOM 653 O O . ASN A 1 86 ? -6.221 5.894 10.383 1.00 61.12 86 ASN A O 1
ATOM 657 N N . ARG A 1 87 ? -6.188 4.560 12.197 1.00 69.38 87 ARG A N 1
ATOM 658 C CA . ARG A 1 87 ? -4.982 3.829 11.801 1.00 69.38 87 ARG A CA 1
ATOM 659 C C . ARG A 1 87 ? -5.365 2.655 10.907 1.00 69.38 87 ARG A C 1
ATOM 661 O O . ARG A 1 87 ? -6.157 1.794 11.281 1.00 69.38 87 ARG A O 1
ATOM 668 N N . PHE A 1 88 ? -4.776 2.600 9.723 1.00 82.06 88 PHE A N 1
ATOM 669 C CA . PHE A 1 88 ? -4.912 1.478 8.803 1.00 82.06 88 PHE A CA 1
ATOM 670 C C . PHE A 1 88 ? -3.566 0.779 8.644 1.00 82.06 88 PHE A C 1
ATOM 672 O O . PHE A 1 88 ? -2.505 1.382 8.785 1.00 82.06 88 PHE A O 1
ATOM 679 N N . GLN A 1 89 ? -3.604 -0.503 8.311 1.00 87.06 89 GLN A N 1
ATOM 680 C CA . GLN A 1 89 ? -2.454 -1.234 7.804 1.00 87.06 89 GLN A CA 1
ATOM 681 C C . GLN A 1 89 ? -2.653 -1.520 6.326 1.00 87.06 89 GLN A C 1
ATOM 683 O O . GLN A 1 89 ? -3.698 -2.023 5.921 1.00 87.06 89 GLN A O 1
ATOM 688 N N . VAL A 1 90 ? -1.637 -1.231 5.522 1.00 88.06 90 VAL A N 1
ATOM 689 C CA . VAL A 1 90 ? -1.608 -1.610 4.112 1.00 88.06 90 VAL A CA 1
ATOM 690 C C . VAL A 1 90 ? -0.511 -2.638 3.912 1.00 88.06 90 VAL A C 1
ATOM 692 O O . VAL A 1 90 ? 0.650 -2.402 4.243 1.00 88.06 90 VAL A O 1
ATOM 695 N N . GLU A 1 91 ? -0.887 -3.790 3.371 1.00 90.62 91 GLU A N 1
ATOM 696 C CA . GLU A 1 91 ? 0.053 -4.811 2.919 1.00 90.62 91 GLU A CA 1
ATOM 697 C C . GLU A 1 91 ? 0.318 -4.617 1.425 1.00 90.62 91 GLU A C 1
ATOM 699 O O . GLU A 1 91 ? -0.617 -4.508 0.631 1.00 90.62 91 GLU A O 1
ATOM 704 N N . LEU A 1 92 ? 1.592 -4.588 1.053 1.00 89.25 92 LEU A N 1
ATOM 705 C CA . LEU A 1 92 ? 2.102 -4.391 -0.300 1.00 89.25 92 LEU A CA 1
ATOM 706 C C . LEU A 1 92 ? 2.987 -5.583 -0.703 1.00 89.25 92 LEU A C 1
ATOM 708 O O . LEU A 1 92 ? 3.557 -6.247 0.174 1.00 89.25 92 LEU A O 1
ATOM 712 N N . PRO A 1 93 ? 3.151 -5.855 -2.008 1.00 88.12 93 PRO A N 1
ATOM 713 C CA . PRO A 1 93 ? 4.036 -6.889 -2.515 1.00 88.12 93 PRO A CA 1
ATOM 714 C C . PRO A 1 93 ? 5.446 -6.751 -1.956 1.00 88.12 93 PRO A C 1
ATOM 716 O O . PRO A 1 93 ? 5.947 -5.646 -1.705 1.00 88.12 93 PRO A O 1
ATOM 719 N N . TYR A 1 94 ? 6.112 -7.885 -1.777 1.00 84.19 94 TYR A N 1
ATOM 720 C CA . TYR A 1 94 ? 7.511 -7.872 -1.382 1.00 84.19 94 TYR A CA 1
ATOM 721 C C . TYR A 1 94 ? 8.357 -7.141 -2.435 1.00 84.19 94 TYR A C 1
ATOM 723 O O . TYR A 1 94 ? 8.184 -7.344 -3.632 1.00 84.19 94 TYR A O 1
ATOM 731 N N . GLY A 1 95 ? 9.293 -6.303 -1.986 1.00 82.31 95 GLY A N 1
ATOM 732 C CA . GLY A 1 95 ? 10.142 -5.510 -2.881 1.00 82.31 95 GLY A CA 1
ATOM 733 C C . GLY A 1 95 ? 9.510 -4.205 -3.375 1.00 82.31 95 GLY A C 1
ATOM 734 O O . GLY A 1 95 ? 10.172 -3.472 -4.104 1.00 82.31 95 GLY A O 1
ATOM 735 N N . THR A 1 96 ? 8.283 -3.879 -2.952 1.00 86.62 96 THR A N 1
ATOM 736 C CA . THR A 1 96 ? 7.688 -2.558 -3.206 1.00 86.62 96 THR A CA 1
ATOM 737 C C . THR A 1 96 ? 8.570 -1.459 -2.605 1.00 86.62 96 THR A C 1
ATOM 739 O O . THR A 1 96 ? 8.849 -1.479 -1.401 1.00 86.62 96 THR A O 1
ATOM 742 N N . ASP A 1 97 ? 8.998 -0.500 -3.435 1.00 86.06 97 ASP A N 1
ATOM 743 C CA . ASP A 1 97 ? 9.716 0.700 -2.989 1.00 86.06 97 ASP A CA 1
ATOM 744 C C . ASP A 1 97 ? 8.731 1.665 -2.321 1.00 86.06 97 ASP A C 1
ATOM 746 O O . ASP A 1 97 ? 8.013 2.416 -2.983 1.00 86.06 97 ASP A O 1
ATOM 750 N N . ILE A 1 98 ? 8.690 1.610 -0.990 1.00 87.19 98 ILE A N 1
ATOM 751 C CA . ILE A 1 98 ? 7.888 2.496 -0.153 1.00 87.19 98 ILE A CA 1
ATOM 752 C C . ILE A 1 98 ? 8.655 2.893 1.109 1.00 87.19 98 I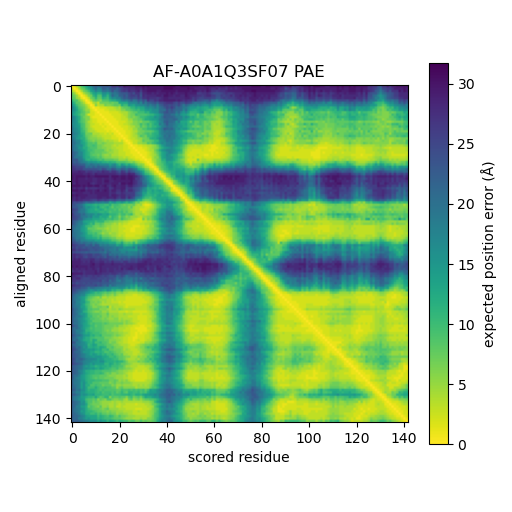LE A C 1
ATOM 754 O O . ILE A 1 98 ? 9.343 2.087 1.743 1.00 87.19 98 ILE A O 1
ATOM 758 N N . THR A 1 99 ? 8.505 4.155 1.489 1.00 86.19 99 THR A N 1
ATOM 759 C CA . THR A 1 99 ? 9.153 4.802 2.628 1.00 86.19 99 THR A CA 1
ATOM 760 C C . THR A 1 99 ? 8.133 5.590 3.450 1.00 86.19 99 THR A C 1
ATOM 762 O O . THR A 1 99 ? 7.056 5.927 2.970 1.00 86.19 99 THR A O 1
ATOM 765 N N . VAL A 1 100 ? 8.490 5.953 4.685 1.00 85.94 100 VAL A N 1
ATOM 766 C CA . VAL A 1 100 ? 7.650 6.786 5.577 1.00 85.94 100 VAL A CA 1
ATOM 767 C C . VAL A 1 100 ? 7.440 8.227 5.090 1.00 85.94 100 VAL A C 1
ATOM 769 O O . VAL A 1 100 ? 6.738 9.003 5.722 1.00 85.94 100 VAL A O 1
ATOM 772 N N . LYS A 1 101 ? 8.080 8.622 3.986 1.00 85.00 101 LYS A N 1
ATOM 773 C CA . LYS A 1 101 ? 7.860 9.922 3.334 1.00 85.00 101 LYS A CA 1
ATOM 774 C C . LYS A 1 101 ? 6.894 9.825 2.155 1.00 85.00 101 LYS A C 1
ATOM 776 O O . LYS A 1 101 ? 6.613 10.840 1.522 1.00 85.00 101 LYS A O 1
ATOM 781 N N . ASP A 1 102 ? 6.434 8.618 1.838 1.00 88.62 102 ASP A N 1
ATOM 782 C CA . ASP A 1 102 ? 5.528 8.371 0.729 1.00 88.62 102 ASP A CA 1
ATOM 783 C C . ASP A 1 102 ? 4.069 8.444 1.183 1.00 88.62 102 ASP A C 1
ATOM 785 O O . ASP A 1 102 ? 3.737 8.348 2.367 1.00 88.62 102 ASP A O 1
ATOM 789 N N . ARG A 1 103 ? 3.192 8.608 0.197 1.00 90.19 103 ARG A N 1
ATOM 790 C CA . ARG A 1 103 ? 1.742 8.657 0.354 1.00 90.19 103 ARG A CA 1
ATOM 791 C C . ARG A 1 103 ? 1.079 7.652 -0.562 1.00 90.19 103 ARG A C 1
ATOM 793 O O . ARG A 1 103 ? 1.526 7.457 -1.694 1.00 90.19 103 ARG A O 1
ATOM 800 N N . LEU A 1 104 ? -0.018 7.073 -0.094 1.00 89.44 104 LEU A N 1
ATOM 801 C CA . LEU A 1 104 ? -0.874 6.213 -0.904 1.00 89.44 104 LEU A CA 1
ATOM 802 C C . LEU A 1 104 ? -2.085 7.006 -1.393 1.00 89.44 104 LEU A C 1
ATOM 804 O O . LEU A 1 104 ? -2.825 7.579 -0.596 1.00 89.44 104 LEU A O 1
ATOM 808 N N . TYR A 1 105 ? -2.287 7.019 -2.703 1.00 88.19 105 TYR A N 1
ATOM 809 C CA . TYR A 1 105 ? -3.406 7.658 -3.387 1.00 88.19 105 TYR A CA 1
ATOM 810 C C . TYR A 1 105 ? -4.275 6.613 -4.080 1.00 88.19 105 TYR A C 1
ATOM 812 O O . TYR A 1 105 ? -3.824 5.497 -4.341 1.00 88.19 105 TYR A O 1
ATOM 820 N N . ASN A 1 106 ? -5.505 7.005 -4.428 1.00 86.44 106 ASN A N 1
ATOM 821 C CA . ASN A 1 106 ? -6.401 6.219 -5.280 1.00 86.44 106 ASN A CA 1
ATOM 822 C C . ASN A 1 106 ? -6.517 4.755 -4.832 1.00 86.44 106 ASN A C 1
ATOM 824 O O . ASN A 1 106 ? -6.378 3.842 -5.647 1.00 86.44 106 ASN A O 1
ATOM 828 N N . VAL A 1 107 ? -6.724 4.521 -3.534 1.00 87.69 107 VAL A N 1
ATOM 829 C CA . VAL A 1 107 ? -6.883 3.157 -3.031 1.00 87.69 107 VAL A CA 1
ATOM 830 C C . VAL A 1 107 ? -8.235 2.624 -3.499 1.00 87.69 107 VAL A C 1
ATOM 832 O O . VAL A 1 107 ? -9.291 3.111 -3.088 1.00 87.69 107 VAL A O 1
ATOM 835 N N . ARG A 1 108 ? -8.186 1.643 -4.396 1.00 88.25 108 ARG A N 1
ATOM 836 C CA . ARG A 1 108 ? -9.346 1.030 -5.042 1.00 88.25 108 ARG A CA 1
ATOM 837 C C . ARG A 1 108 ? -9.503 -0.418 -4.616 1.00 88.25 108 ARG A C 1
ATOM 839 O O . ARG A 1 108 ? -8.511 -1.106 -4.378 1.00 88.25 108 ARG A O 1
ATOM 846 N N . ASP A 1 109 ? -10.741 -0.873 -4.506 1.00 86.62 109 ASP A N 1
ATOM 847 C CA . ASP A 1 109 ? -11.070 -2.279 -4.302 1.00 86.62 109 ASP A CA 1
ATOM 848 C C . ASP A 1 109 ? -10.837 -3.114 -5.579 1.00 86.62 109 ASP A C 1
ATOM 850 O O . ASP A 1 109 ? -10.332 -2.626 -6.594 1.00 86.62 109 ASP A O 1
ATOM 854 N N . ARG A 1 110 ? -11.198 -4.399 -5.517 1.00 81.75 110 ARG A N 1
ATOM 855 C CA . ARG A 1 110 ? -11.048 -5.347 -6.630 1.00 81.75 110 ARG A CA 1
ATOM 856 C C . ARG A 1 110 ? -11.885 -4.975 -7.851 1.00 81.75 110 ARG A C 1
ATOM 858 O O . ARG A 1 110 ? -11.505 -5.316 -8.971 1.00 81.75 110 ARG A O 1
ATOM 865 N N . ASP A 1 111 ? -13.011 -4.318 -7.619 1.00 83.38 111 ASP A N 1
ATOM 866 C CA . ASP A 1 111 ? -13.979 -3.932 -8.637 1.00 83.38 111 ASP A CA 1
ATOM 867 C C . ASP A 1 111 ? -13.650 -2.544 -9.222 1.00 83.38 111 ASP A C 1
ATOM 869 O O . ASP A 1 111 ? -14.292 -2.087 -10.166 1.00 83.38 111 ASP A O 1
ATOM 873 N N . GLY A 1 112 ? -12.596 -1.895 -8.711 1.00 80.31 112 GLY A N 1
ATOM 874 C CA . GLY A 1 112 ? -12.111 -0.593 -9.154 1.00 80.31 112 GLY A CA 1
ATOM 875 C C . GLY A 1 112 ? -12.768 0.590 -8.444 1.00 80.31 112 GLY A C 1
ATOM 876 O O . GLY A 1 112 ? -12.482 1.734 -8.808 1.00 80.31 112 GLY A O 1
ATOM 877 N N . ASN A 1 113 ? -13.601 0.350 -7.430 1.00 83.38 113 ASN A N 1
ATOM 878 C CA . ASN A 1 113 ? -14.246 1.409 -6.662 1.00 83.38 113 ASN A CA 1
ATOM 879 C C . ASN A 1 113 ? -13.275 1.992 -5.638 1.00 83.38 113 ASN A C 1
ATOM 881 O O . ASN A 1 113 ? -12.505 1.269 -5.006 1.00 83.38 113 ASN A O 1
ATOM 885 N N . THR A 1 114 ? -13.328 3.306 -5.430 1.00 80.50 114 THR A N 1
ATOM 886 C CA . THR A 1 114 ? -12.605 3.950 -4.327 1.00 80.50 114 THR A CA 1
ATOM 887 C C . THR A 1 114 ? -13.165 3.446 -2.996 1.00 80.50 114 THR A C 1
ATOM 889 O O . THR A 1 114 ? -14.366 3.557 -2.768 1.00 80.50 114 THR A O 1
ATOM 892 N N . ILE A 1 115 ? -12.299 2.905 -2.129 1.00 75.81 115 ILE A N 1
ATOM 893 C CA . ILE A 1 115 ? -12.713 2.264 -0.864 1.00 75.81 115 ILE A CA 1
ATOM 894 C C . ILE A 1 115 ? -13.441 3.253 0.057 1.00 75.81 115 ILE A C 1
ATOM 896 O O . ILE A 1 115 ? -14.426 2.891 0.694 1.00 75.81 115 ILE A O 1
ATOM 900 N N . ASP A 1 116 ? -12.970 4.498 0.099 1.00 73.94 116 ASP A N 1
ATOM 901 C CA . ASP A 1 116 ? -13.651 5.604 0.762 1.00 73.94 116 ASP A CA 1
ATOM 902 C C . ASP A 1 116 ? -13.374 6.898 -0.021 1.00 73.94 116 ASP A C 1
ATOM 904 O O . ASP A 1 116 ? -12.220 7.331 -0.094 1.00 73.94 116 ASP A O 1
ATOM 908 N N . PRO A 1 117 ? -14.393 7.510 -0.651 1.00 73.25 117 PRO A N 1
ATOM 909 C CA . PRO A 1 117 ? -14.211 8.723 -1.441 1.00 73.25 117 PRO A CA 1
ATOM 910 C C . PRO A 1 117 ? -13.907 9.959 -0.588 1.00 73.25 117 PRO A C 1
ATOM 912 O O . PRO A 1 117 ? -13.485 10.972 -1.142 1.00 73.25 117 PRO A O 1
ATOM 915 N N . THR A 1 118 ? -14.132 9.902 0.727 1.00 73.88 118 THR A N 1
ATOM 916 C CA . THR A 1 118 ? -13.795 10.998 1.641 1.00 73.88 118 THR A CA 1
ATOM 917 C C . THR A 1 118 ? -12.312 11.024 1.984 1.00 73.88 118 THR A C 1
ATOM 919 O O . THR A 1 118 ? -11.814 12.061 2.396 1.00 73.88 118 THR A O 1
ATOM 922 N N . ILE A 1 119 ? -11.587 9.922 1.771 1.00 76.81 119 ILE A N 1
ATOM 923 C CA . ILE A 1 119 ? -10.145 9.860 2.001 1.00 76.81 119 ILE A CA 1
ATOM 924 C C . ILE A 1 119 ? -9.412 10.380 0.760 1.00 76.81 119 ILE A C 1
ATOM 926 O O . ILE A 1 119 ? -9.453 9.778 -0.314 1.00 76.81 119 ILE A O 1
ATOM 930 N N . VAL A 1 120 ? -8.675 11.477 0.921 1.00 79.2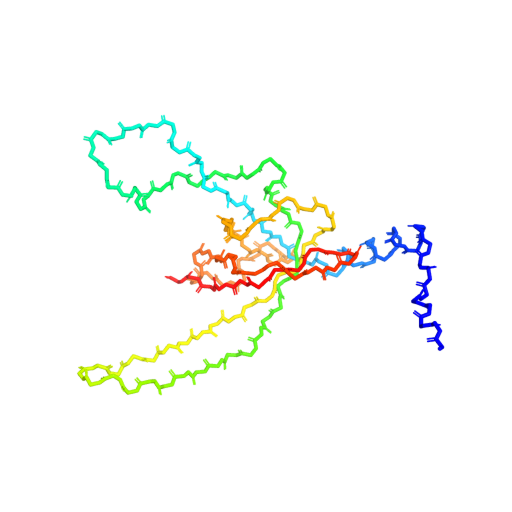5 120 VAL A N 1
ATOM 931 C CA . VAL A 1 120 ? -7.863 12.085 -0.142 1.00 79.25 120 VAL A CA 1
ATOM 932 C C . VAL A 1 120 ? -6.588 11.271 -0.384 1.00 79.25 120 VAL A C 1
ATOM 934 O O . VAL A 1 120 ? -6.213 11.016 -1.532 1.00 79.25 120 VAL A O 1
ATOM 937 N N . TYR A 1 121 ? -5.900 10.874 0.691 1.00 84.31 121 TYR A N 1
ATOM 938 C CA . TYR A 1 121 ? -4.709 10.020 0.656 1.00 84.31 121 TYR A CA 1
ATOM 939 C C . TYR A 1 121 ? -4.416 9.405 2.028 1.00 84.31 121 TYR A C 1
ATOM 941 O O . TYR A 1 121 ? -4.957 9.833 3.047 1.00 84.31 121 TYR A O 1
ATOM 949 N N . PHE A 1 122 ? -3.507 8.431 2.053 1.00 87.25 122 PHE A N 1
ATOM 950 C CA . PHE A 1 122 ? -2.961 7.878 3.287 1.00 87.25 122 PHE A CA 1
ATOM 951 C C . PHE A 1 122 ? -1.488 8.261 3.464 1.00 87.25 122 PHE A C 1
ATOM 953 O O . PHE A 1 122 ? -0.673 8.013 2.571 1.00 87.25 122 PHE A O 1
ATOM 960 N N . ASP A 1 123 ? -1.139 8.833 4.617 1.00 87.62 123 ASP A N 1
ATOM 961 C CA . ASP A 1 123 ? 0.253 9.106 4.997 1.00 87.62 123 ASP A CA 1
ATOM 962 C C . ASP A 1 123 ? 0.889 7.851 5.603 1.00 87.62 123 ASP A C 1
ATOM 964 O O . ASP A 1 123 ? 0.349 7.276 6.550 1.00 87.62 123 ASP A O 1
ATOM 968 N N . VAL A 1 124 ? 2.063 7.450 5.107 1.00 87.25 124 VAL A N 1
ATOM 969 C CA . VAL A 1 124 ? 2.820 6.326 5.674 1.00 87.25 124 VAL A CA 1
ATOM 970 C C . VAL A 1 124 ? 3.509 6.768 6.964 1.00 87.25 124 VAL A C 1
ATOM 972 O O . VAL A 1 124 ? 4.373 7.637 6.945 1.00 87.25 124 VAL A O 1
ATOM 975 N N . LYS A 1 125 ? 3.161 6.154 8.097 1.00 85.88 125 LYS A N 1
ATOM 976 C CA . LYS A 1 125 ? 3.743 6.486 9.410 1.00 85.88 125 LYS A CA 1
ATOM 977 C C . LYS A 1 125 ? 4.869 5.553 9.803 1.00 85.88 125 LYS A C 1
ATOM 979 O O . LYS A 1 125 ? 5.873 5.985 10.359 1.00 85.88 125 LYS A O 1
ATOM 984 N N . GLU A 1 126 ? 4.705 4.274 9.499 1.00 84.50 126 GLU A N 1
ATOM 985 C CA . GLU A 1 126 ? 5.635 3.240 9.926 1.00 84.50 126 GLU A CA 1
ATOM 986 C C . GLU A 1 126 ? 5.726 2.140 8.874 1.00 84.50 126 GLU A C 1
ATOM 988 O O . GLU A 1 126 ? 4.730 1.780 8.245 1.00 84.50 126 GLU A O 1
ATOM 993 N N . ARG A 1 127 ? 6.928 1.583 8.704 1.00 82.88 127 ARG A N 1
ATOM 994 C CA . ARG A 1 127 ? 7.162 0.382 7.903 1.00 82.88 127 ARG A CA 1
ATOM 995 C C . ARG A 1 127 ? 7.457 -0.780 8.841 1.00 82.88 127 ARG A C 1
ATOM 997 O O . ARG A 1 127 ? 8.488 -0.789 9.506 1.00 82.88 127 ARG A O 1
ATOM 1004 N N . ILE A 1 128 ? 6.563 -1.759 8.851 1.00 81.19 128 ILE A N 1
ATOM 1005 C CA . ILE A 1 128 ? 6.657 -2.962 9.672 1.00 81.19 128 ILE A CA 1
ATOM 1006 C C . ILE A 1 128 ? 7.390 -4.031 8.845 1.00 81.19 128 ILE A C 1
ATOM 1008 O O . ILE A 1 128 ? 6.895 -4.420 7.780 1.00 81.19 128 ILE A O 1
ATOM 1012 N N . PRO A 1 129 ? 8.580 -4.486 9.273 1.00 67.12 129 PRO A N 1
ATOM 1013 C CA . PRO A 1 129 ? 9.340 -5.488 8.536 1.00 67.12 129 PRO A CA 1
ATOM 1014 C C . PRO A 1 129 ? 8.623 -6.847 8.547 1.00 67.12 129 PRO A C 1
ATOM 1016 O O . PRO A 1 129 ? 8.270 -7.365 9.603 1.00 67.12 129 PRO A O 1
ATOM 1019 N N . ASP A 1 130 ? 8.433 -7.430 7.363 1.00 71.50 130 ASP A N 1
ATOM 1020 C CA . ASP A 1 130 ? 7.908 -8.782 7.139 1.00 71.50 130 ASP A CA 1
ATOM 1021 C C . ASP A 1 130 ? 8.712 -9.415 5.982 1.00 71.50 130 ASP A C 1
ATOM 1023 O O . ASP A 1 130 ? 9.051 -8.751 4.999 1.00 71.50 130 ASP A O 1
ATOM 1027 N N . ASP A 1 131 ? 9.080 -10.692 6.107 1.00 69.06 131 ASP A N 1
ATOM 1028 C CA . ASP A 1 131 ? 9.936 -11.391 5.131 1.00 69.06 131 ASP A CA 1
ATOM 1029 C C . ASP A 1 131 ? 9.215 -11.725 3.808 1.00 69.06 131 ASP A C 1
ATOM 1031 O O . ASP A 1 131 ? 9.849 -12.062 2.798 1.00 69.06 131 ASP A O 1
ATOM 1035 N N . SER A 1 132 ? 7.881 -11.660 3.806 1.00 73.31 132 SER A N 1
ATOM 1036 C CA . SER A 1 132 ? 7.014 -12.117 2.714 1.00 73.31 132 SER A CA 1
ATOM 1037 C C . SER A 1 132 ? 6.250 -10.999 2.002 1.00 73.31 132 SER A C 1
ATOM 1039 O O . SER A 1 132 ? 5.753 -11.215 0.898 1.00 73.31 132 SER A O 1
ATOM 1041 N N . ARG A 1 133 ? 6.166 -9.810 2.602 1.00 79.19 133 ARG A N 1
ATOM 1042 C CA . ARG A 1 133 ? 5.422 -8.640 2.104 1.00 79.19 133 ARG A CA 1
ATOM 1043 C C . ARG A 1 133 ? 5.957 -7.368 2.751 1.00 79.19 133 ARG A C 1
ATOM 1045 O O . ARG A 1 133 ? 6.741 -7.431 3.688 1.00 79.19 133 ARG A O 1
ATOM 1052 N N . VAL A 1 134 ? 5.528 -6.208 2.272 1.00 81.81 134 VAL A N 1
ATOM 1053 C CA . VAL A 1 134 ? 5.800 -4.935 2.943 1.00 81.81 134 VAL A CA 1
ATOM 1054 C C . VAL A 1 134 ? 4.529 -4.485 3.645 1.00 81.81 134 VAL A C 1
ATOM 1056 O O . VAL A 1 134 ? 3.536 -4.202 2.987 1.00 81.81 134 VAL A O 1
ATOM 1059 N N . THR A 1 135 ? 4.552 -4.413 4.972 1.00 84.94 135 THR A N 1
ATOM 1060 C CA . THR A 1 135 ? 3.422 -3.892 5.746 1.00 84.94 135 THR A CA 1
ATOM 1061 C C . THR A 1 135 ? 3.736 -2.468 6.176 1.00 84.94 135 THR A C 1
ATOM 1063 O O . THR A 1 135 ? 4.807 -2.199 6.719 1.00 84.94 135 THR A O 1
ATOM 1066 N N . VAL A 1 136 ? 2.811 -1.544 5.942 1.00 85.56 136 VAL A N 1
ATOM 1067 C CA . VAL A 1 136 ? 2.928 -0.159 6.399 1.00 85.56 136 VAL A CA 1
ATOM 1068 C C . VAL A 1 136 ? 1.728 0.231 7.248 1.00 85.56 136 VAL A C 1
ATOM 1070 O O . VAL A 1 136 ? 0.592 -0.106 6.917 1.00 85.56 136 VAL A O 1
ATOM 1073 N N . ALA A 1 137 ? 1.983 0.938 8.346 1.00 85.31 137 ALA A N 1
ATOM 1074 C CA . ALA A 1 137 ? 0.938 1.629 9.085 1.00 85.31 137 ALA A CA 1
ATOM 1075 C C . ALA A 1 137 ? 0.708 2.987 8.425 1.00 85.31 137 ALA A C 1
ATOM 1077 O O . ALA A 1 137 ? 1.662 3.732 8.171 1.00 85.31 137 ALA A O 1
ATOM 1078 N N . VAL A 1 138 ? -0.550 3.294 8.139 1.00 83.81 138 VAL A N 1
ATOM 1079 C CA . VAL A 1 138 ? -0.943 4.511 7.441 1.00 83.81 138 VAL A CA 1
ATOM 1080 C C . VAL A 1 138 ? -2.078 5.222 8.166 1.00 83.81 138 VAL A C 1
ATOM 1082 O O . VAL A 1 138 ? -2.882 4.601 8.863 1.00 83.81 138 VAL A O 1
ATOM 1085 N N . GLU A 1 139 ? -2.141 6.535 7.992 1.00 83.56 139 GLU A N 1
ATOM 1086 C CA . GLU A 1 139 ? -3.193 7.393 8.535 1.00 83.56 139 GLU A CA 1
ATOM 1087 C C . GLU A 1 139 ? -4.008 7.985 7.385 1.00 83.56 139 GLU A C 1
ATOM 1089 O O . GLU A 1 139 ? -3.427 8.513 6.435 1.00 83.56 139 GLU A O 1
ATOM 1094 N N . ALA A 1 140 ? -5.336 7.880 7.457 1.00 81.38 140 ALA A N 1
ATOM 1095 C CA . ALA A 1 140 ? -6.227 8.453 6.452 1.00 81.38 140 ALA A CA 1
ATOM 1096 C C . ALA A 1 140 ? -6.380 9.965 6.630 1.00 81.38 140 ALA A C 1
ATOM 1098 O O . ALA A 1 140 ? -6.730 10.436 7.714 1.00 81.38 140 ALA A O 1
ATOM 1099 N N . ILE A 1 141 ? -6.183 10.706 5.543 1.00 79.88 141 ILE A N 1
ATOM 1100 C CA . ILE A 1 141 ? -6.414 12.148 5.477 1.00 79.88 141 ILE A CA 1
ATOM 1101 C C . ILE A 1 141 ? -7.673 12.400 4.648 1.00 79.88 141 ILE A C 1
ATOM 1103 O O . ILE A 1 141 ? -7.761 11.923 3.515 1.00 79.88 141 ILE A O 1
ATOM 1107 N N . HIS A 1 142 ? -8.621 13.132 5.234 1.00 76.38 142 HIS A N 1
ATOM 1108 C CA . HIS A 1 142 ? -9.915 13.491 4.648 1.00 76.38 142 HIS A CA 1
ATOM 1109 C C . HIS A 1 142 ? -9.912 14.950 4.180 1.00 76.38 142 HIS A C 1
ATOM 1111 O O . HIS A 1 142 ? -9.160 15.749 4.789 1.00 76.38 142 HIS A O 1
#

Solvent-accessible surface area (backbone atoms only — not comparable to full-atom values): 8301 Å² total; per-residue (Å²): 134,86,84,74,73,82,83,76,50,69,71,56,48,51,52,46,28,60,56,51,51,72,66,31,51,23,28,25,27,36,27,33,60,48,82,76,92,61,85,63,96,55,100,61,84,70,88,77,58,59,71,38,69,40,94,82,17,65,69,32,52,19,29,83,41,83,44,78,72,53,75,48,81,48,88,45,94,92,54,86,49,78,47,74,50,53,39,30,36,38,39,33,50,60,87,64,92,78,54,59,76,25,33,40,29,74,50,18,41,75,88,65,47,62,75,53,84,67,48,68,36,28,44,32,72,41,78,50,91,52,97,45,31,39,34,32,38,27,38,71,40,106

pLDDT: mean 72.59, std 16.24, range [39.12, 91.5]

Secondary structure (DSSP, 8-state):
---------HHHHHHHHHHHHHT--EEEEEEEE-------SS----S---EEEPTT-TTEEEEEEEPP-EEEEEEETTEEEEEEE-EEEEEEETT----TTEEEEEEE-TTS-BS-TT--EEEEEEEEE-SSEEEEEEEEE-

Sequence (142 aa):
MANTAPFISDRVKLKLREVAERFMTSTCDIKRQAATTGSSGYNQPNQSGVWTTTPNGAGVKCRLKQQSVTVTTGEQITKEKTIVENRFQVELPYGTDITVKDRLYNVRDRDGNTIDPTIVYFDVKERIPDDSRVTVAVEAIH

Radius of gyration: 18.65 Å; Cα contacts (8 Å, |Δi|>4): 270; chains: 1; bounding box: 35×56×39 Å

Foldseek 3Di:
DPPPDPPQDVVNLVVLLVVVLVQQQKWWFKWAFPPPPDPPVDPDPPPDGDTDTDDVRHGFRKDKAWDDFDFDFDDDDPDGDGDGFRKIKIWGGPPDDDDQRMKIACIAGNVSHRPDPQFGIWGFHDWDDDSRIIMTITTTDD

Mean predicted aligned error: 12.01 Å